Protein AF-A0A6V7MER4-F1 (afdb_monomer_lite)

Organism: NCBI:txid1563983

Radius of gyration: 20.26 Å; chains: 1; bounding box: 38×12×65 Å

Foldseek 3Di:
DFDDDDPDRDRPHADFPVPDPDQQFDVVVDWDWAGDRVDIATDADDPQWHDRRRDTDGDFCCVPVHVVADVVVHDHRDGDD

Structure (mmCIF, N/CA/C/O backbone):
data_AF-A0A6V7MER4-F1
#
_entry.id   AF-A0A6V7MER4-F1
#
loop_
_atom_site.group_PDB
_atom_site.id
_atom_site.type_symbol
_atom_site.label_atom_id
_atom_site.label_alt_id
_atom_site.label_comp_id
_atom_site.label_asym_id
_atom_site.label_entity_id
_atom_site.label_seq_id
_atom_site.pdbx_PDB_ins_code
_atom_site.Cartn_x
_atom_site.Cartn_y
_atom_site.Cartn_z
_atom_site.occupancy
_atom_site.B_iso_or_equiv
_atom_site.auth_seq_id
_atom_site.auth_comp_id
_atom_site.auth_asym_id
_atom_site.auth_atom_id
_atom_site.pdbx_PDB_model_num
ATOM 1 N N . GLY A 1 1 ? 10.580 -5.214 -12.993 1.00 89.31 1 GLY A N 1
ATOM 2 C CA . GLY A 1 1 ? 10.660 -6.105 -14.179 1.00 89.31 1 GLY A CA 1
ATOM 3 C C . GLY A 1 1 ? 11.532 -5.446 -15.233 1.00 89.31 1 GLY A C 1
ATOM 4 O O . GLY A 1 1 ? 12.115 -4.422 -14.928 1.00 89.31 1 GLY A O 1
ATOM 5 N N . TRP A 1 2 ? 11.665 -5.973 -16.457 1.00 93.31 2 TRP A N 1
ATOM 6 C CA . TRP A 1 2 ? 12.543 -5.354 -17.475 1.00 93.31 2 TRP A CA 1
ATOM 7 C C . TRP A 1 2 ? 11.792 -5.043 -18.771 1.00 93.31 2 TRP A C 1
ATOM 9 O O . TRP A 1 2 ? 10.977 -5.843 -19.228 1.00 93.31 2 TRP A O 1
ATOM 19 N N . LYS A 1 3 ? 12.092 -3.895 -19.380 1.00 92.50 3 LYS A N 1
ATOM 20 C CA . LYS A 1 3 ? 11.548 -3.438 -20.663 1.00 92.50 3 LYS A CA 1
ATOM 21 C C . LYS A 1 3 ? 12.663 -3.088 -21.647 1.00 92.50 3 LYS A C 1
ATOM 23 O O . LYS A 1 3 ? 13.781 -2.743 -21.264 1.00 92.50 3 LYS A O 1
ATOM 28 N N . ALA A 1 4 ? 12.335 -3.189 -22.930 1.00 92.81 4 ALA A N 1
ATOM 29 C CA . ALA A 1 4 ? 13.168 -2.706 -24.022 1.00 92.81 4 ALA A CA 1
ATOM 30 C C . ALA A 1 4 ? 13.033 -1.183 -24.183 1.00 92.81 4 ALA A C 1
ATOM 32 O O . ALA A 1 4 ? 11.996 -0.601 -23.850 1.00 92.81 4 ALA A O 1
ATOM 33 N N . GLU A 1 5 ? 14.069 -0.545 -24.724 1.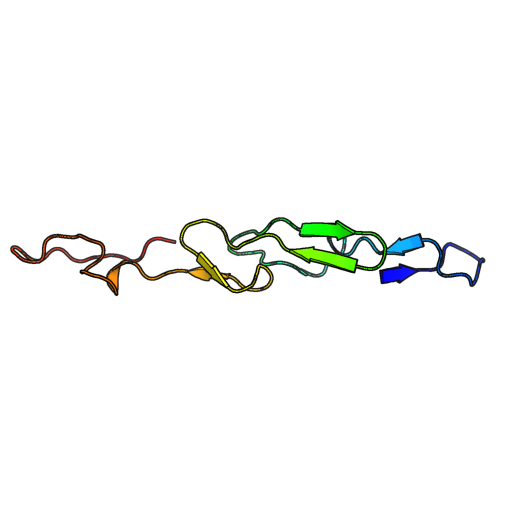00 86.88 5 GLU A N 1
ATOM 34 C CA . GLU A 1 5 ? 14.060 0.877 -25.065 1.00 86.88 5 GLU A CA 1
ATOM 35 C C . GLU A 1 5 ? 14.276 1.062 -26.576 1.00 86.88 5 GLU A C 1
ATOM 37 O O . GLU A 1 5 ? 15.298 0.664 -27.141 1.00 86.88 5 GLU A O 1
ATOM 42 N N . GLY A 1 6 ? 13.296 1.676 -27.246 1.00 84.19 6 GLY A N 1
ATOM 43 C CA . GLY A 1 6 ? 13.380 2.008 -28.669 1.00 84.19 6 GLY A CA 1
ATOM 44 C C . GLY A 1 6 ? 13.466 0.782 -29.587 1.00 84.19 6 GLY A C 1
ATOM 45 O O . GLY A 1 6 ? 12.622 -0.107 -29.529 1.00 84.19 6 GLY A O 1
ATOM 46 N N . ALA A 1 7 ? 14.466 0.767 -30.475 1.00 84.75 7 ALA A N 1
ATOM 47 C CA . ALA A 1 7 ? 14.682 -0.299 -31.461 1.00 84.75 7 ALA A CA 1
ATOM 48 C C . ALA A 1 7 ? 15.570 -1.449 -30.951 1.00 84.75 7 ALA A C 1
ATOM 50 O O . ALA A 1 7 ? 15.787 -2.420 -31.676 1.00 84.75 7 ALA A O 1
ATOM 51 N N . ASN A 1 8 ? 16.116 -1.345 -29.734 1.00 83.19 8 ASN A N 1
ATOM 52 C CA . ASN A 1 8 ? 16.918 -2.412 -29.153 1.00 83.19 8 ASN A CA 1
ATOM 53 C C . ASN A 1 8 ? 15.982 -3.491 -28.578 1.00 83.19 8 ASN A C 1
ATOM 55 O O . ASN A 1 8 ? 15.245 -3.189 -27.642 1.00 83.19 8 ASN A O 1
ATOM 59 N N . PRO A 1 9 ? 16.005 -4.741 -29.079 1.00 86.69 9 PRO A N 1
ATOM 60 C CA . PRO A 1 9 ? 15.153 -5.805 -28.550 1.00 86.69 9 PRO A CA 1
ATOM 61 C C . PRO A 1 9 ? 15.579 -6.283 -27.151 1.00 86.69 9 PRO A C 1
ATOM 63 O O . PRO A 1 9 ? 14.883 -7.099 -26.551 1.00 86.69 9 PRO A O 1
ATOM 66 N N . ALA A 1 10 ? 16.720 -5.822 -26.629 1.00 91.19 10 ALA A N 1
ATOM 67 C CA . ALA A 1 10 ? 17.204 -6.215 -25.315 1.00 91.19 10 ALA A CA 1
ATOM 68 C C . ALA A 1 10 ? 16.424 -5.521 -24.182 1.00 91.19 10 ALA A C 1
ATOM 70 O O . ALA A 1 10 ? 16.335 -4.294 -24.120 1.00 91.19 10 ALA A O 1
ATOM 71 N N . CYS A 1 11 ? 15.923 -6.314 -23.233 1.00 91.44 11 CYS A N 1
ATOM 72 C CA . CYS A 1 11 ? 15.258 -5.836 -22.020 1.00 91.44 11 CYS A CA 1
ATOM 73 C C . CYS A 1 11 ? 16.288 -5.432 -20.954 1.00 91.44 11 CYS A C 1
ATOM 75 O O . CYS A 1 11 ? 16.569 -6.201 -20.038 1.00 91.44 11 CYS A O 1
ATOM 77 N N . ILE A 1 12 ? 16.879 -4.246 -21.109 1.00 92.00 12 ILE A N 1
ATOM 78 C CA . ILE A 1 12 ? 17.935 -3.726 -20.217 1.00 92.00 12 ILE A CA 1
ATOM 79 C C . ILE A 1 12 ? 17.466 -2.598 -19.295 1.00 92.00 12 ILE A C 1
ATOM 81 O O . ILE A 1 12 ? 18.188 -2.227 -18.375 1.00 92.00 12 ILE A O 1
ATOM 85 N N . MET A 1 13 ? 16.286 -2.030 -19.544 1.00 92.12 13 MET A N 1
ATOM 86 C CA . MET A 1 13 ? 15.752 -0.933 -18.746 1.00 92.12 13 MET A CA 1
ATOM 87 C C . MET A 1 13 ? 14.792 -1.486 -17.700 1.00 92.12 13 MET A C 1
ATOM 89 O O . MET A 1 13 ? 13.896 -2.266 -18.021 1.00 92.12 13 MET A O 1
ATOM 93 N N . ASP A 1 14 ? 14.969 -1.065 -16.455 1.00 94.44 14 ASP A N 1
ATOM 94 C CA . ASP A 1 14 ? 14.066 -1.437 -15.377 1.00 94.44 14 ASP A CA 1
ATOM 95 C C . ASP A 1 14 ? 12.668 -0.835 -15.596 1.00 94.44 14 ASP A C 1
ATOM 97 O O . ASP A 1 14 ? 12.497 0.287 -16.094 1.00 94.44 14 ASP A O 1
ATOM 101 N N . VAL A 1 15 ? 11.647 -1.623 -15.284 1.00 93.56 15 VAL A N 1
ATOM 102 C CA . VAL A 1 15 ? 10.266 -1.153 -15.251 1.00 93.56 15 VAL A CA 1
ATOM 103 C C . VAL A 1 15 ? 10.029 -0.573 -13.873 1.00 93.56 15 VAL A C 1
ATOM 105 O O . VAL A 1 15 ? 9.987 -1.323 -12.913 1.00 93.56 15 VAL A O 1
ATOM 108 N N . ASP A 1 16 ? 9.808 0.737 -13.803 1.00 93.88 16 ASP A N 1
ATOM 109 C CA . ASP A 1 16 ? 9.368 1.362 -12.562 1.00 93.88 16 ASP A CA 1
ATOM 110 C C . ASP A 1 16 ? 7.898 1.015 -12.302 1.00 93.88 16 ASP A C 1
ATOM 112 O O . ASP A 1 16 ? 6.978 1.641 -12.845 1.00 93.88 16 ASP A O 1
ATOM 116 N N . GLU A 1 17 ? 7.673 -0.030 -11.509 1.00 94.12 17 GLU A N 1
ATOM 117 C CA . GLU A 1 17 ? 6.327 -0.448 -11.126 1.00 94.12 17 GLU A CA 1
ATOM 118 C C . GLU A 1 17 ? 5.623 0.585 -10.237 1.00 94.12 17 GLU A C 1
ATOM 120 O O . GLU A 1 17 ? 4.396 0.690 -10.286 1.00 94.12 17 GLU A O 1
ATOM 125 N N . CYS A 1 18 ? 6.377 1.391 -9.483 1.00 93.62 18 CYS A N 1
ATOM 126 C CA . CYS A 1 18 ? 5.841 2.421 -8.595 1.00 93.62 18 CYS A CA 1
ATOM 127 C C . CYS A 1 18 ? 5.369 3.673 -9.350 1.00 93.62 18 CYS A C 1
ATOM 129 O O . CYS A 1 18 ? 4.454 4.360 -8.894 1.00 93.62 18 CYS A O 1
ATOM 131 N N . ALA A 1 19 ? 5.956 3.965 -10.513 1.00 90.88 19 ALA A N 1
ATOM 132 C CA . ALA A 1 19 ? 5.519 5.035 -11.412 1.00 90.88 19 ALA A CA 1
ATOM 133 C C . ALA A 1 19 ? 4.384 4.612 -12.366 1.00 90.88 19 ALA A C 1
ATOM 135 O O . ALA A 1 19 ? 3.886 5.427 -13.153 1.00 90.88 19 ALA A O 1
ATOM 136 N N . SER A 1 20 ? 3.970 3.342 -12.331 1.00 81.56 20 SER A N 1
ATOM 137 C CA . SER A 1 20 ? 2.877 2.838 -13.159 1.00 81.56 20 SER A CA 1
ATOM 138 C C . SER A 1 20 ? 1.523 3.412 -12.723 1.00 81.56 20 SER A C 1
ATOM 140 O O . SER A 1 20 ? 1.290 3.727 -11.560 1.00 81.56 20 SER A O 1
ATOM 142 N N . LYS A 1 21 ? 0.569 3.510 -13.659 1.00 73.81 21 LYS A N 1
ATOM 143 C CA . LYS A 1 21 ? -0.818 3.916 -13.346 1.00 73.81 21 LYS A CA 1
ATOM 144 C C . LYS A 1 21 ? -1.602 2.851 -12.572 1.00 73.81 21 LYS A C 1
ATOM 146 O O . LYS A 1 21 ? -2.733 3.106 -12.164 1.00 73.81 21 LYS A O 1
ATOM 151 N N . GLN A 1 22 ? -1.046 1.653 -12.429 1.00 79.00 22 GLN A N 1
ATOM 152 C CA . GLN A 1 22 ? -1.660 0.564 -11.688 1.00 79.00 22 GLN A CA 1
ATOM 153 C C . GLN A 1 22 ? -1.212 0.633 -10.226 1.00 79.00 22 GLN A C 1
ATOM 155 O O . GLN A 1 22 ? -0.019 0.678 -9.947 1.00 79.00 22 GLN A O 1
ATOM 160 N N . ALA A 1 23 ? -2.169 0.644 -9.296 1.00 82.31 23 ALA A N 1
ATOM 161 C CA . ALA A 1 23 ? -1.882 0.593 -7.867 1.00 82.31 23 ALA A CA 1
ATOM 162 C C . ALA A 1 23 ? -1.280 -0.774 -7.508 1.00 82.31 23 ALA A C 1
ATOM 164 O O . ALA A 1 23 ? -2.006 -1.757 -7.373 1.00 82.31 23 ALA A O 1
ATOM 165 N N . VAL A 1 24 ? 0.049 -0.837 -7.415 1.00 92.06 24 VAL A N 1
ATOM 166 C CA . VAL A 1 24 ? 0.784 -2.052 -7.031 1.00 92.06 24 VAL A CA 1
ATOM 167 C C . VAL A 1 24 ? 0.870 -2.235 -5.516 1.00 92.06 24 VAL A C 1
ATOM 169 O O . VAL A 1 24 ? 0.879 -3.369 -5.048 1.00 92.06 24 VAL A O 1
ATOM 172 N N . CYS A 1 25 ? 0.874 -1.139 -4.755 1.00 95.44 25 CYS A N 1
ATOM 173 C CA . CYS A 1 25 ? 0.796 -1.126 -3.293 1.00 95.44 25 CYS A CA 1
ATOM 174 C C . CYS A 1 25 ? -0.540 -0.538 -2.831 1.00 95.44 25 CYS A C 1
ATOM 176 O O . CYS A 1 25 ? -1.242 0.109 -3.616 1.00 95.44 25 CYS A O 1
ATOM 178 N N . SER A 1 26 ? -0.874 -0.730 -1.553 1.00 95.44 26 SER A N 1
ATOM 179 C CA . SER A 1 26 ? -2.109 -0.201 -0.980 1.00 95.44 26 SER A CA 1
ATOM 180 C C . SER A 1 26 ? -2.173 1.321 -1.148 1.00 95.44 26 SER A C 1
ATOM 182 O O . SER A 1 26 ? -1.240 2.050 -0.804 1.00 95.44 26 SER A O 1
ATOM 184 N N . VAL A 1 27 ? -3.286 1.804 -1.702 1.00 93.81 27 VAL A N 1
ATOM 185 C CA . VAL A 1 27 ? -3.562 3.242 -1.880 1.00 93.81 27 VAL A CA 1
ATOM 186 C C . VAL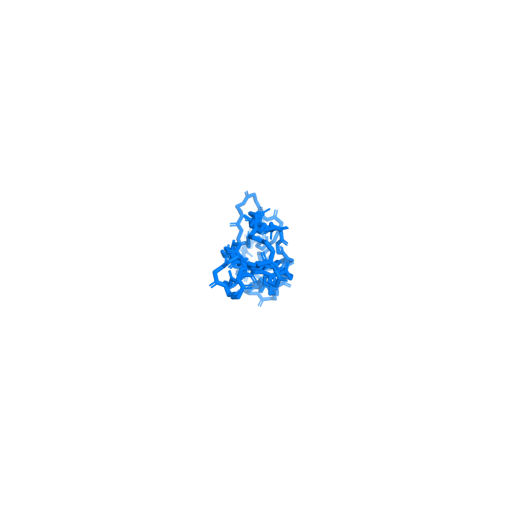 A 1 27 ? -4.431 3.808 -0.766 1.00 93.81 27 VAL A C 1
ATOM 188 O O . VAL A 1 27 ? -4.443 5.020 -0.563 1.00 93.81 27 VAL A O 1
ATOM 191 N N . ASN A 1 28 ? -5.148 2.940 -0.051 1.00 91.75 28 ASN A N 1
ATOM 192 C CA . ASN A 1 28 ? -5.991 3.309 1.072 1.00 91.75 28 ASN A CA 1
ATOM 193 C C . ASN A 1 28 ? -6.008 2.175 2.115 1.00 91.75 28 ASN A C 1
ATOM 195 O O . ASN A 1 28 ? -6.713 1.193 1.892 1.00 91.75 28 ASN A O 1
ATOM 199 N N . PRO A 1 29 ? -5.231 2.286 3.203 1.00 94.06 29 PRO A N 1
ATOM 200 C CA . PRO A 1 29 ? -4.300 3.372 3.509 1.00 94.06 29 PRO A CA 1
ATOM 201 C C . PRO A 1 29 ? -3.113 3.379 2.537 1.00 94.06 29 PRO A C 1
ATOM 203 O O . PRO A 1 29 ? -2.777 2.357 1.932 1.00 94.06 29 PRO A O 1
ATOM 206 N N . ARG A 1 30 ? -2.470 4.537 2.366 1.00 94.38 30 ARG A N 1
ATOM 207 C CA . ARG A 1 30 ? -1.325 4.657 1.458 1.00 94.38 30 ARG A CA 1
ATOM 208 C C . ARG A 1 30 ? -0.097 3.964 2.047 1.00 94.38 30 ARG A C 1
ATOM 210 O O . ARG A 1 30 ? 0.350 4.316 3.134 1.00 94.38 30 ARG A O 1
ATOM 217 N N . VAL A 1 31 ? 0.478 3.049 1.276 1.00 96.38 31 VAL A N 1
ATOM 218 C CA . VAL A 1 31 ? 1.749 2.376 1.559 1.00 96.38 31 VAL A CA 1
ATOM 219 C C . VAL A 1 31 ? 2.824 2.890 0.604 1.00 96.38 31 VAL A C 1
ATOM 221 O O . VAL A 1 31 ? 2.554 3.202 -0.558 1.00 96.38 31 VAL A O 1
ATOM 224 N N . GLU A 1 32 ? 4.052 3.013 1.104 1.00 94.69 32 GLU A N 1
ATOM 225 C CA . GLU A 1 32 ? 5.208 3.386 0.291 1.00 94.69 32 GLU A CA 1
ATOM 226 C C . GLU A 1 32 ? 5.558 2.272 -0.706 1.00 94.69 32 GLU A C 1
ATOM 228 O O . GLU A 1 32 ? 5.651 1.101 -0.339 1.00 94.69 32 GLU A O 1
ATOM 233 N N . CY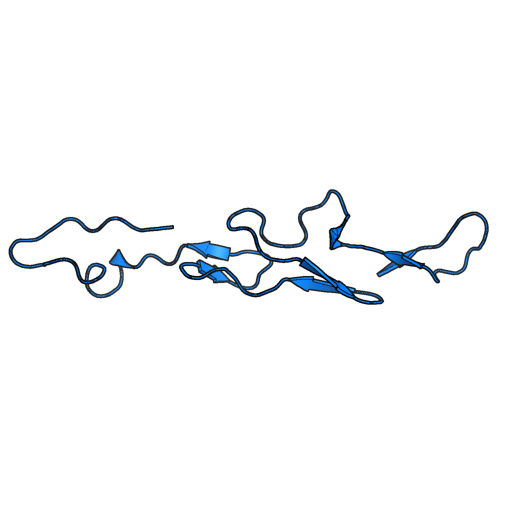S A 1 33 ? 5.766 2.645 -1.969 1.00 95.75 33 CYS A N 1
ATOM 234 C CA . CYS A 1 33 ? 6.263 1.751 -3.010 1.00 95.75 33 CYS A CA 1
ATOM 235 C C . CYS A 1 33 ? 7.731 2.068 -3.282 1.00 95.75 33 CYS A C 1
ATOM 237 O O . CYS A 1 33 ? 8.075 3.219 -3.555 1.00 95.75 33 CYS A O 1
ATOM 239 N N . ILE A 1 34 ? 8.578 1.043 -3.233 1.00 95.25 34 ILE A N 1
ATOM 240 C CA . ILE A 1 34 ? 10.013 1.132 -3.485 1.00 95.25 34 ILE A CA 1
ATOM 241 C C . ILE A 1 34 ? 10.316 0.354 -4.763 1.00 95.25 34 ILE A C 1
ATOM 243 O O . ILE A 1 34 ? 10.164 -0.869 -4.805 1.00 95.25 34 ILE A O 1
ATOM 247 N N . ASN A 1 35 ? 10.755 1.063 -5.801 1.00 95.12 35 ASN A N 1
ATOM 248 C CA . ASN A 1 35 ? 11.173 0.443 -7.051 1.00 95.12 35 ASN A CA 1
ATOM 249 C C . ASN A 1 35 ? 12.577 -0.165 -6.906 1.00 95.12 35 ASN A C 1
ATOM 251 O O . ASN A 1 35 ? 13.486 0.488 -6.387 1.00 95.12 35 ASN A O 1
ATOM 255 N N . LEU A 1 36 ? 12.764 -1.403 -7.362 1.00 95.75 36 LEU A N 1
ATOM 256 C CA . LEU A 1 36 ? 14.023 -2.143 -7.279 1.00 95.75 36 LEU A CA 1
ATOM 257 C C . LEU A 1 36 ? 14.399 -2.697 -8.668 1.00 95.75 36 LEU A C 1
ATOM 259 O O . LEU A 1 36 ? 13.538 -2.982 -9.486 1.00 95.75 36 LEU A O 1
ATOM 263 N N . PRO A 1 37 ? 15.683 -2.935 -8.972 1.00 95.38 37 PRO A N 1
ATOM 264 C CA . PRO A 1 37 ? 16.041 -3.523 -10.260 1.00 95.38 37 PRO A CA 1
ATOM 265 C C . PRO A 1 37 ? 15.367 -4.886 -10.479 1.00 95.38 37 PRO A C 1
ATOM 267 O O . PRO A 1 37 ? 15.621 -5.851 -9.756 1.00 95.38 37 PRO A O 1
ATOM 270 N N . GLY A 1 38 ? 14.509 -4.971 -11.493 1.00 93.31 38 GLY A N 1
ATOM 271 C CA . GLY A 1 38 ? 13.776 -6.175 -11.855 1.00 93.31 38 GLY A CA 1
ATOM 272 C C . GLY A 1 38 ? 12.513 -6.448 -11.028 1.00 93.31 38 GLY A C 1
ATOM 273 O O . GLY A 1 38 ? 11.771 -7.354 -11.410 1.00 93.31 38 GLY A O 1
ATOM 274 N N . THR A 1 39 ? 12.197 -5.669 -9.988 1.00 94.25 39 THR A N 1
ATOM 275 C CA . TH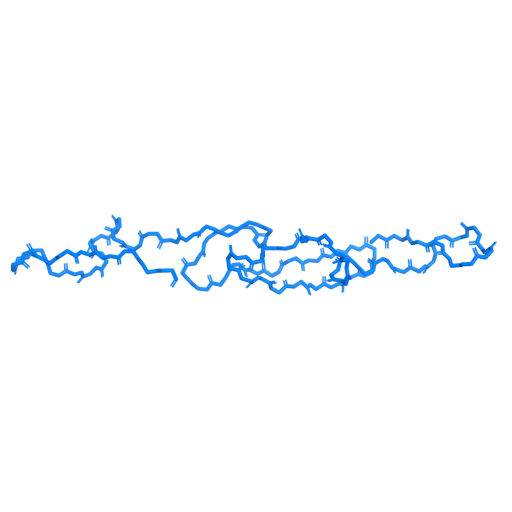R A 1 39 ? 11.043 -5.896 -9.091 1.00 94.25 39 THR A CA 1
ATOM 276 C C . THR A 1 39 ? 10.645 -4.630 -8.324 1.00 94.25 39 THR A C 1
ATOM 278 O O . THR A 1 39 ? 11.289 -3.605 -8.401 1.00 94.25 39 THR A O 1
ATOM 281 N N . TYR A 1 40 ? 9.647 -4.715 -7.460 1.00 95.00 40 TYR A N 1
ATOM 282 C CA . TYR A 1 40 ? 9.342 -3.662 -6.499 1.00 95.00 40 TYR A CA 1
ATOM 283 C C . TYR A 1 40 ? 9.080 -4.259 -5.121 1.00 95.00 40 TYR A C 1
ATOM 285 O O . TYR A 1 40 ? 8.954 -5.478 -4.962 1.00 95.00 40 TYR A O 1
ATOM 293 N N . HIS A 1 41 ? 9.024 -3.393 -4.118 1.00 95.06 41 HIS A N 1
ATOM 294 C CA . HIS A 1 41 ? 8.661 -3.745 -2.758 1.00 95.06 41 HIS A CA 1
ATOM 295 C C . HIS A 1 41 ? 7.656 -2.732 -2.213 1.00 95.06 41 HIS A C 1
ATOM 297 O O . HIS A 1 41 ? 7.886 -1.525 -2.275 1.00 95.06 41 HIS A O 1
ATOM 303 N N . CYS A 1 42 ? 6.544 -3.226 -1.675 1.00 96.69 42 CYS A N 1
ATOM 304 C CA . CYS A 1 42 ? 5.637 -2.414 -0.878 1.00 96.69 42 CYS A CA 1
ATOM 305 C C . CYS A 1 42 ? 6.107 -2.430 0.572 1.00 96.69 42 CYS A C 1
ATOM 307 O O . CYS A 1 42 ? 6.401 -3.497 1.110 1.00 96.69 42 CYS A O 1
ATOM 309 N N . GLY A 1 43 ? 6.166 -1.254 1.194 1.00 96.00 43 GLY A N 1
ATOM 310 C CA . GLY A 1 43 ? 6.452 -1.129 2.616 1.00 96.00 43 GLY A CA 1
ATOM 311 C C . GLY A 1 43 ? 5.370 -1.762 3.496 1.00 96.00 43 GLY A C 1
ATOM 312 O O . GLY A 1 43 ? 4.386 -2.336 3.028 1.00 96.00 43 GLY A O 1
ATOM 313 N N . ASN A 1 44 ? 5.538 -1.626 4.807 1.00 96.75 44 ASN A N 1
ATOM 314 C CA . ASN A 1 44 ? 4.558 -2.129 5.766 1.00 96.75 44 ASN A CA 1
ATOM 315 C C . ASN A 1 44 ? 3.275 -1.286 5.751 1.00 96.75 44 ASN A C 1
ATOM 317 O O . ASN A 1 44 ? 3.301 -0.096 5.424 1.00 96.75 44 ASN A O 1
ATOM 321 N N . CYS A 1 45 ? 2.162 -1.898 6.164 1.00 97.06 45 CYS A N 1
ATOM 322 C CA . CYS A 1 45 ? 0.938 -1.155 6.439 1.00 97.06 45 CYS A CA 1
ATOM 323 C C . CYS A 1 45 ? 1.192 -0.073 7.505 1.00 97.06 45 CYS A C 1
ATOM 325 O O . CYS A 1 45 ? 1.986 -0.304 8.426 1.00 97.06 45 CYS A O 1
ATOM 327 N N . PRO A 1 46 ? 0.554 1.107 7.395 1.00 95.62 46 PRO A N 1
ATOM 328 C CA . PRO A 1 46 ? 0.685 2.152 8.402 1.00 95.62 46 PRO A CA 1
ATOM 329 C C . PRO A 1 46 ? 0.197 1.691 9.785 1.00 95.62 46 PRO A C 1
ATOM 331 O O . PRO A 1 46 ? -0.571 0.731 9.876 1.00 95.62 46 PRO A O 1
ATOM 334 N N . PRO A 1 47 ? 0.604 2.377 10.868 1.00 94.19 47 PRO A N 1
ATOM 335 C CA . PRO A 1 47 ? 0.054 2.123 12.198 1.00 94.19 47 PRO A CA 1
ATOM 336 C C . PRO A 1 47 ? -1.478 2.189 12.184 1.00 94.19 47 PRO A C 1
ATOM 338 O O . PRO A 1 47 ? -2.030 3.067 11.529 1.00 94.19 47 PRO A O 1
ATOM 341 N N . GLY A 1 48 ? -2.136 1.267 12.889 1.00 93.50 48 GLY A N 1
ATOM 342 C CA . GLY A 1 48 ? -3.597 1.109 12.846 1.00 93.50 48 GLY A CA 1
ATOM 343 C C . GLY A 1 48 ? -4.085 0.147 11.760 1.00 93.50 48 GLY A C 1
ATOM 344 O O . GLY A 1 48 ? -5.229 -0.269 11.797 1.00 93.50 48 GLY A O 1
ATOM 345 N N . TYR A 1 49 ? -3.216 -0.306 10.850 1.00 96.38 49 TYR A N 1
ATOM 346 C CA . TYR A 1 49 ? -3.585 -1.244 9.789 1.00 96.38 49 TYR A CA 1
ATOM 347 C C . TYR A 1 49 ? -2.749 -2.520 9.821 1.00 96.38 49 TYR A C 1
ATOM 349 O O . TYR A 1 49 ? -1.592 -2.539 10.247 1.00 96.38 49 TYR A O 1
ATOM 357 N N . THR A 1 50 ? -3.325 -3.599 9.304 1.00 95.44 50 THR A N 1
ATOM 358 C CA . THR A 1 50 ? -2.685 -4.905 9.152 1.00 95.44 50 THR A CA 1
ATOM 359 C C . THR A 1 50 ? -2.785 -5.392 7.715 1.00 95.44 50 THR A C 1
ATOM 361 O O . THR A 1 50 ? -3.715 -5.049 6.992 1.00 95.44 50 THR A O 1
ATOM 364 N N . GLY A 1 51 ? -1.816 -6.186 7.270 1.00 95.81 51 GLY A N 1
ATOM 365 C CA . GLY A 1 51 ? -1.794 -6.709 5.910 1.00 95.81 51 GLY A CA 1
ATOM 366 C C . GLY A 1 51 ? -0.384 -6.878 5.367 1.00 95.81 51 GLY A C 1
ATOM 367 O O . GLY A 1 51 ? 0.586 -6.971 6.117 1.00 95.81 51 GLY A O 1
ATOM 368 N N . ASN A 1 52 ? -0.273 -6.940 4.042 1.00 95.12 52 ASN A N 1
ATOM 369 C CA . ASN A 1 52 ? 0.974 -7.258 3.338 1.00 95.12 52 ASN A CA 1
ATOM 370 C C . ASN A 1 52 ? 1.571 -6.066 2.568 1.00 95.12 52 ASN A C 1
ATOM 372 O O . ASN A 1 52 ? 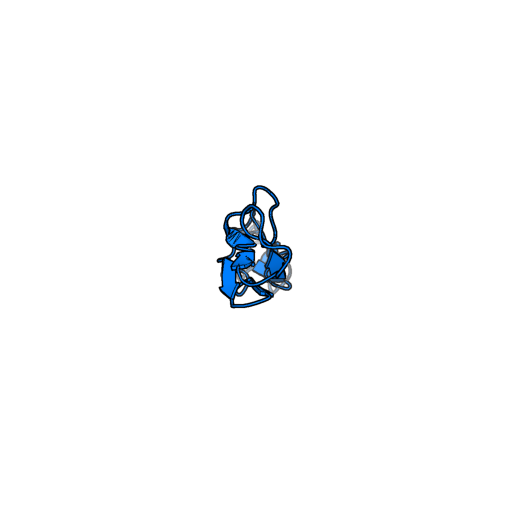2.397 -6.270 1.683 1.00 95.12 52 ASN A O 1
ATOM 376 N N . GLY A 1 53 ? 1.106 -4.841 2.827 1.00 95.31 53 GLY A N 1
ATOM 377 C CA . GLY A 1 53 ? 1.540 -3.634 2.113 1.00 95.31 53 GLY A CA 1
ATOM 378 C C . GLY A 1 53 ? 0.888 -3.441 0.737 1.00 95.31 53 GLY A C 1
ATOM 379 O O . GLY A 1 53 ? 0.715 -2.307 0.286 1.00 95.31 53 GLY A O 1
ATOM 380 N N . HIS A 1 54 ? 0.458 -4.524 0.081 1.00 94.50 54 HIS A N 1
ATOM 381 C CA . HIS A 1 54 ? -0.365 -4.470 -1.134 1.00 94.50 54 HIS A CA 1
ATOM 382 C C . HIS A 1 54 ? -1.842 -4.246 -0.811 1.00 94.50 54 HIS A C 1
ATOM 384 O O . HIS A 1 54 ? -2.522 -3.489 -1.498 1.00 94.50 54 HIS A O 1
ATOM 390 N N . SER A 1 55 ? -2.316 -4.890 0.252 1.00 94.94 55 SER A N 1
ATOM 391 C CA . SER A 1 55 ? -3.624 -4.677 0.859 1.00 94.94 55 SER A CA 1
ATOM 392 C C . SER A 1 55 ? -3.415 -4.460 2.346 1.00 94.94 55 SER A C 1
ATOM 394 O O . SER A 1 55 ? -2.680 -5.223 2.983 1.00 94.94 55 SER A O 1
ATOM 396 N N . CYS A 1 56 ? -4.039 -3.416 2.873 1.00 96.62 56 CYS A N 1
ATOM 397 C CA . CYS A 1 56 ? -3.989 -3.069 4.280 1.00 96.62 56 CYS A CA 1
ATOM 398 C C . CYS A 1 56 ? -5.415 -2.846 4.769 1.00 96.62 56 CYS A C 1
ATOM 400 O O . CYS A 1 56 ? -6.133 -2.008 4.229 1.00 96.62 56 CYS A O 1
ATOM 402 N N . ASP A 1 57 ? -5.796 -3.611 5.780 1.00 95.38 57 ASP A N 1
ATOM 403 C CA . ASP A 1 57 ? -7.094 -3.551 6.427 1.00 95.38 57 ASP A CA 1
ATOM 404 C C . ASP A 1 57 ? -6.952 -2.856 7.775 1.00 95.38 57 ASP A C 1
ATOM 406 O O . ASP A 1 57 ? -5.957 -3.028 8.481 1.00 95.38 57 ASP A O 1
ATOM 410 N N . ASP A 1 58 ? -7.947 -2.050 8.106 1.00 96.25 58 ASP A N 1
ATOM 411 C CA . ASP A 1 58 ? -8.018 -1.324 9.364 1.00 96.25 58 ASP A CA 1
ATOM 412 C C . ASP A 1 58 ? -8.143 -2.288 10.558 1.00 96.25 58 ASP A C 1
ATOM 414 O O . ASP A 1 58 ? -8.915 -3.255 10.520 1.00 96.25 58 ASP A O 1
ATOM 418 N N . ILE A 1 59 ? -7.361 -2.055 11.611 1.00 95.75 59 ILE A N 1
ATOM 419 C CA . ILE A 1 59 ? -7.372 -2.867 12.826 1.00 95.75 59 ILE A CA 1
ATOM 420 C C . ILE A 1 59 ? -8.464 -2.333 13.736 1.00 95.75 59 ILE A C 1
ATOM 422 O O . ILE A 1 59 ? -8.336 -1.265 14.313 1.00 95.75 59 ILE A O 1
ATOM 426 N N . ASN A 1 60 ? -9.493 -3.143 13.965 1.00 95.50 60 ASN A N 1
ATOM 427 C CA . ASN A 1 60 ? -10.574 -2.735 14.846 1.00 95.50 60 ASN A CA 1
ATOM 428 C C . ASN A 1 60 ? -10.194 -2.816 16.328 1.00 95.50 60 ASN A C 1
ATOM 430 O O . ASN A 1 60 ? -10.336 -3.874 16.951 1.00 95.50 60 ASN A O 1
ATOM 434 N N . GLU A 1 61 ? -9.775 -1.693 16.915 1.00 95.25 61 GLU A N 1
ATOM 435 C CA . GLU A 1 61 ? -9.319 -1.650 18.309 1.00 95.25 61 GLU A CA 1
ATOM 436 C C . GLU A 1 61 ? -10.454 -1.890 19.303 1.00 95.25 61 GLU A C 1
ATOM 438 O O . GLU A 1 61 ? -10.214 -2.326 20.426 1.00 95.25 61 GLU A O 1
ATOM 443 N N . CYS A 1 62 ? -11.709 -1.681 18.899 1.00 95.44 62 CYS A N 1
ATOM 444 C CA . CYS A 1 62 ? -12.859 -1.955 19.756 1.00 95.44 62 CYS A CA 1
ATOM 445 C C . CYS A 1 62 ? -13.086 -3.449 20.014 1.00 95.44 62 CYS A C 1
ATOM 447 O O . CYS A 1 62 ? -13.838 -3.787 20.934 1.00 95.44 62 CYS A O 1
ATOM 449 N N . LEU A 1 63 ? -12.495 -4.339 19.207 1.00 94.31 63 LEU A N 1
ATOM 450 C CA . LEU A 1 63 ? -12.594 -5.787 19.415 1.00 94.31 63 LEU A CA 1
ATOM 451 C C . LEU A 1 63 ? -11.780 -6.249 20.627 1.00 94.31 63 LEU A C 1
ATOM 453 O O . LEU A 1 63 ? -12.165 -7.219 21.278 1.00 94.31 63 LEU A O 1
ATOM 457 N N . GLU A 1 64 ? -10.724 -5.515 20.971 1.00 92.25 64 GLU A N 1
ATOM 458 C CA . GLU A 1 64 ? -9.839 -5.814 22.091 1.00 92.25 64 GLU A CA 1
ATOM 459 C C . GLU A 1 64 ? -10.123 -4.841 23.245 1.00 92.25 64 GLU A C 1
ATOM 461 O O . GLU A 1 64 ? -9.942 -3.633 23.122 1.00 92.25 64 GLU A O 1
ATOM 466 N N . ASP A 1 65 ? -10.620 -5.357 24.374 1.00 92.62 65 ASP A N 1
ATOM 467 C CA . ASP A 1 65 ? -10.921 -4.587 25.599 1.00 92.62 65 ASP A CA 1
ATOM 468 C C . ASP A 1 65 ? -11.699 -3.269 25.368 1.00 92.62 65 ASP A C 1
ATOM 470 O O . ASP A 1 65 ? -11.448 -2.246 26.005 1.00 92.62 65 ASP A O 1
ATOM 474 N N . ASN A 1 66 ? -12.647 -3.268 24.418 1.00 93.06 66 ASN A N 1
ATOM 475 C CA . ASN A 1 66 ? -13.431 -2.082 24.039 1.00 93.06 66 ASN A CA 1
ATOM 476 C C . ASN A 1 66 ? -12.545 -0.871 23.662 1.00 93.06 66 ASN A C 1
ATOM 478 O O . ASN A 1 66 ? -12.909 0.272 23.948 1.00 93.06 66 ASN A O 1
ATOM 482 N N . GLY A 1 67 ? -11.362 -1.105 23.083 1.00 91.62 67 GLY A N 1
ATOM 483 C CA . GLY A 1 67 ? -10.385 -0.059 22.765 1.00 91.62 67 GLY A CA 1
ATOM 484 C C . GLY A 1 67 ? -9.881 0.694 24.001 1.00 91.62 67 GLY A C 1
ATOM 485 O O . GLY A 1 67 ? -9.568 1.880 23.918 1.00 91.62 67 GLY A O 1
ATOM 486 N N . GLY A 1 68 ? -9.908 0.058 25.178 1.00 93.94 68 GLY A N 1
ATOM 487 C CA . GLY A 1 68 ? -9.602 0.683 26.468 1.00 93.94 68 GLY A CA 1
ATOM 488 C C . GLY A 1 68 ? -10.676 1.658 26.974 1.00 93.94 68 GLY A C 1
ATOM 489 O O . GLY A 1 68 ? -10.470 2.347 27.976 1.00 93.94 68 GLY A O 1
ATOM 490 N N . CYS A 1 69 ? -11.830 1.755 26.304 1.00 94.75 69 CYS A N 1
ATOM 491 C CA . CYS A 1 69 ? -12.926 2.617 26.739 1.00 94.75 69 CYS A CA 1
ATOM 492 C C . CYS A 1 69 ? -13.653 2.021 27.954 1.00 94.75 69 CYS A C 1
ATOM 494 O O . CYS A 1 69 ? -13.875 0.812 28.034 1.00 94.75 69 CYS A O 1
ATOM 496 N N . SER A 1 70 ? -14.116 2.886 28.869 1.00 95.38 70 SER A N 1
ATOM 497 C CA . SER A 1 70 ? -14.794 2.447 30.096 1.00 95.38 70 SER A CA 1
ATOM 498 C C . SER A 1 70 ? -15.978 1.525 29.807 1.00 95.38 70 SER A C 1
ATOM 500 O O . SER A 1 70 ? -16.867 1.844 29.013 1.00 95.38 70 SER A O 1
ATOM 502 N N . MET A 1 71 ? -16.005 0.391 30.503 1.00 92.62 71 MET A N 1
ATOM 503 C CA . MET A 1 71 ? -17.123 -0.549 30.478 1.00 92.62 71 MET A CA 1
ATOM 504 C C . MET A 1 71 ? -18.138 -0.277 31.596 1.00 92.62 71 MET A C 1
ATOM 506 O O . MET A 1 71 ? -19.260 -0.772 31.518 1.00 92.62 71 MET A O 1
ATOM 510 N N . ASN A 1 72 ? -17.779 0.530 32.606 1.00 92.56 72 ASN A N 1
ATOM 511 C CA . ASN A 1 72 ? -18.622 0.857 33.761 1.00 92.56 72 ASN A CA 1
ATOM 512 C C . ASN A 1 72 ? -18.349 2.297 34.263 1.00 92.56 72 ASN A C 1
ATOM 514 O O . ASN A 1 72 ? -17.399 2.501 35.018 1.00 92.56 72 ASN A O 1
ATOM 518 N N . PRO A 1 73 ? -19.164 3.305 33.887 1.00 92.19 73 PRO A N 1
ATOM 519 C CA . PRO A 1 73 ? -20.293 3.216 32.957 1.00 92.19 73 PRO A CA 1
ATOM 520 C C . PRO A 1 73 ? -19.818 2.903 31.532 1.00 92.19 73 PRO A C 1
ATOM 522 O O . PRO A 1 73 ? -18.748 3.349 31.126 1.00 92.19 73 PRO A O 1
ATOM 525 N N . LYS A 1 74 ? -20.613 2.141 30.77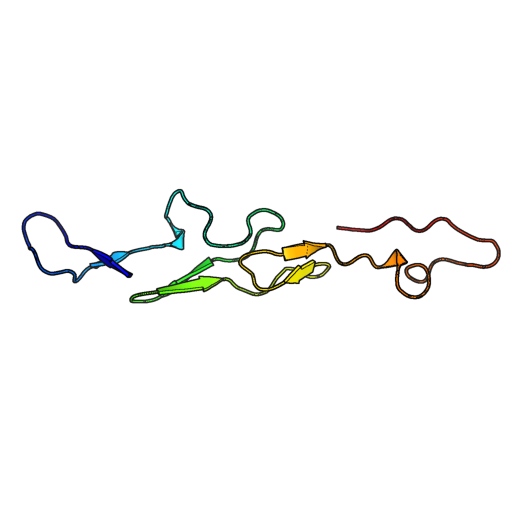1 1.00 93.56 74 LYS A N 1
ATOM 526 C CA . LYS A 1 74 ? -20.242 1.731 29.412 1.00 93.56 74 LYS A CA 1
ATOM 527 C C . LYS A 1 74 ? -20.223 2.923 28.456 1.00 93.56 74 LYS A C 1
ATOM 529 O O . LYS A 1 74 ? -21.245 3.581 28.261 1.00 93.56 74 LYS A O 1
ATOM 534 N N . VAL A 1 75 ? -19.088 3.127 27.800 1.00 95.69 75 VAL A N 1
ATOM 535 C CA . VAL A 1 75 ? -18.905 4.081 26.703 1.00 95.69 75 VAL A CA 1
ATOM 536 C C . VAL A 1 75 ? -18.819 3.311 25.388 1.00 95.69 75 VAL A C 1
ATOM 538 O O . VAL A 1 75 ? -18.187 2.256 25.307 1.00 95.69 75 VAL A O 1
ATOM 541 N N . LYS A 1 76 ? -19.494 3.821 24.352 1.00 94.56 76 LYS A N 1
ATOM 542 C CA . LYS A 1 76 ? -19.440 3.236 23.011 1.00 94.56 76 LYS A CA 1
ATOM 543 C C . LYS A 1 76 ? -18.064 3.502 22.400 1.00 94.56 76 LYS A C 1
ATOM 545 O O . LYS A 1 76 ? -17.724 4.659 22.171 1.00 94.56 76 LYS A O 1
ATOM 550 N N . CYS A 1 77 ? -17.329 2.434 22.113 1.00 95.62 77 CYS A N 1
ATOM 551 C CA . CYS A 1 77 ? -16.125 2.503 21.300 1.00 95.62 77 CYS A CA 1
ATOM 552 C C . CYS A 1 77 ? -16.486 2.706 19.819 1.00 95.62 77 CYS A C 1
ATOM 554 O O . CYS A 1 77 ? -17.525 2.230 19.342 1.00 95.62 77 CYS A O 1
ATOM 556 N N . PHE A 1 78 ? -15.627 3.429 19.108 1.00 94.25 78 PHE A N 1
ATOM 557 C CA . PHE A 1 78 ? -15.678 3.599 17.663 1.00 94.25 78 PHE A CA 1
ATOM 558 C C . PHE A 1 78 ? -14.325 3.200 17.097 1.00 94.25 78 PHE A C 1
ATOM 560 O O . PHE A 1 78 ? -13.309 3.614 17.640 1.00 94.25 78 PHE A O 1
ATOM 567 N N . ASN A 1 79 ? -14.355 2.396 16.039 1.00 92.25 79 ASN A N 1
ATOM 568 C CA . ASN A 1 79 ? -13.160 1.955 15.337 1.00 92.25 79 ASN A CA 1
ATOM 569 C C . ASN A 1 79 ? -12.436 3.158 14.714 1.00 92.25 79 ASN A C 1
ATOM 571 O O . ASN A 1 79 ? -13.116 4.002 14.110 1.00 92.25 79 ASN A O 1
ATOM 575 N N . ILE A 1 80 ? -11.117 3.247 14.886 1.00 88.88 80 ILE A N 1
ATOM 576 C CA . ILE A 1 80 ? -10.308 4.375 14.424 1.00 88.88 80 ILE A CA 1
ATOM 577 C C . ILE A 1 80 ? -9.403 3.905 13.275 1.00 88.88 80 ILE A C 1
ATOM 579 O O . ILE A 1 80 ? -8.463 3.165 13.528 1.00 88.88 80 ILE A O 1
ATOM 583 N N . PRO A 1 81 ? -9.641 4.383 12.039 1.00 81.81 81 PRO A N 1
ATOM 584 C CA . PRO A 1 81 ? -8.735 4.160 10.920 1.00 81.81 81 PRO A CA 1
ATOM 585 C C . PRO A 1 81 ? -7.447 4.979 11.010 1.00 81.81 81 PRO A C 1
ATOM 587 O O . PRO A 1 81 ? -7.397 6.002 11.732 1.00 81.81 81 PRO A O 1
#

Secondary structure (DSSP, 8-state):
-EE--TT--S--EE--STTSSS--S-BTTB--EEEETTEEEE-PPPTTEEE-SSSEEE--GGGTGGGG--BTTB-------

InterPro domains:
  IPR001881 EGF-like calcium-binding domain [SM00179] (14-57)
  IPR018097 EGF-like calcium-binding, conserved site [PS01187] (14-42)
  IPR049883 NOTCH1, EGF-like calcium-binding domain [PF07645] (14-56)
  IPR053119 Cubilin domain-containing protein [PTHR47761] (6-71)

pLDDT: mean 92.71, std 4.39, range [73.81, 97.06]

Sequence (81 aa):
GWKAEGANPACIMDVDECASKQAVCSVNPRVECINLPGTYHCGNCPPGYTGNGHSCDDINECLEDNGGCSMNPKVKCFNIP